Protein AF-A0A8D8TBV2-F1 (afdb_monomer)

Foldseek 3Di:
DDDDPDPDDDDDPDPDDPPDPDPDPVNVVVVVVVVVVVVVVCVVVVHDDPVVVVLLVLLQVVLVLLPDDCPDPVVVVVPDDDDDDDDPPDDPADSVNSNVVSCVVVVHDPVVSNPDND

Organism: NCBI:txid428564

Radius of gyration: 21.92 Å; Cα contacts (8 Å, |Δi|>4): 43; chains: 1; bounding box: 73×38×37 Å

Structure (mmCIF, N/CA/C/O backbone):
data_AF-A0A8D8TBV2-F1
#
_entry.id   AF-A0A8D8TBV2-F1
#
loop_
_atom_site.group_PDB
_atom_site.id
_atom_site.type_symbol
_atom_site.label_atom_id
_atom_site.label_alt_id
_atom_site.label_comp_id
_atom_site.label_asym_id
_atom_site.label_entity_id
_atom_site.label_seq_id
_atom_site.pdbx_PDB_ins_code
_atom_site.Cartn_x
_atom_site.Cartn_y
_atom_site.Cartn_z
_atom_site.occupancy
_atom_site.B_iso_or_equiv
_atom_site.auth_seq_id
_atom_site.auth_comp_id
_atom_site.auth_asym_id
_atom_site.auth_atom_id
_atom_site.pdbx_PDB_model_num
ATOM 1 N N . MET A 1 1 ? 58.711 9.480 11.919 1.00 33.53 1 MET A N 1
ATOM 2 C CA . MET A 1 1 ? 57.505 9.107 12.696 1.00 33.53 1 MET A CA 1
ATOM 3 C C . MET A 1 1 ? 56.301 9.336 11.791 1.00 33.53 1 MET A C 1
ATOM 5 O O . MET A 1 1 ? 56.132 10.452 11.333 1.00 33.53 1 MET A O 1
ATOM 9 N N . ARG A 1 2 ? 55.742 8.262 11.204 1.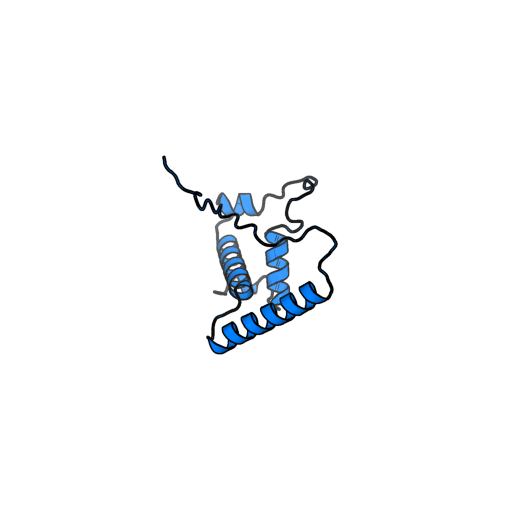00 34.66 2 ARG A N 1
ATOM 10 C CA . ARG A 1 2 ? 54.393 7.711 11.502 1.00 34.66 2 ARG A CA 1
ATOM 11 C C . ARG A 1 2 ? 53.330 8.825 11.548 1.00 34.66 2 ARG A C 1
ATOM 13 O O . ARG A 1 2 ? 53.455 9.728 12.350 1.00 34.66 2 ARG A O 1
ATOM 20 N N . SER A 1 3 ? 52.233 8.804 10.807 1.00 28.64 3 SER A N 1
ATOM 21 C CA . SER A 1 3 ? 51.491 7.661 10.292 1.00 28.64 3 SER A CA 1
ATOM 22 C C . SER A 1 3 ? 50.294 8.177 9.492 1.00 28.64 3 SER A C 1
ATOM 24 O O . SER A 1 3 ? 49.688 9.168 9.877 1.00 28.64 3 SER A O 1
ATOM 26 N N . SER A 1 4 ? 49.888 7.392 8.494 1.00 37.81 4 SER A N 1
ATOM 27 C CA . SER A 1 4 ? 48.485 7.104 8.169 1.00 37.81 4 SER A CA 1
ATOM 28 C C . SER A 1 4 ? 47.563 8.299 7.880 1.00 37.81 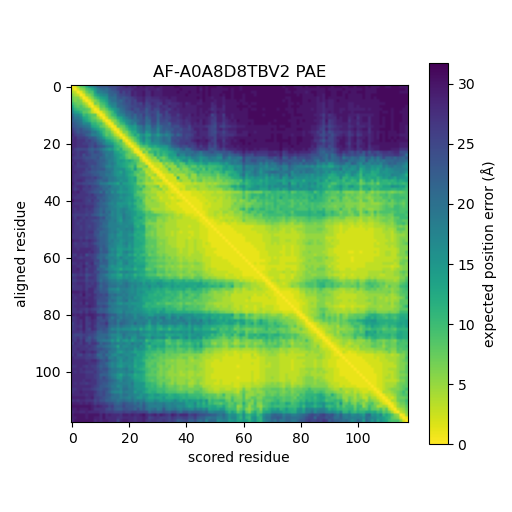4 SER A C 1
ATOM 30 O O . SER A 1 4 ? 46.837 8.776 8.754 1.00 37.81 4 SER A O 1
ATOM 32 N N . ASN A 1 5 ? 47.462 8.671 6.599 1.00 39.22 5 ASN A N 1
ATOM 33 C CA . ASN A 1 5 ? 46.213 9.244 6.101 1.00 39.22 5 ASN A CA 1
ATOM 34 C C . ASN A 1 5 ? 45.164 8.129 6.063 1.00 39.22 5 ASN A C 1
ATOM 36 O O . ASN A 1 5 ? 45.061 7.342 5.124 1.00 39.22 5 ASN A O 1
ATOM 40 N N . ARG A 1 6 ? 44.430 8.058 7.173 1.00 38.31 6 ARG A N 1
ATOM 41 C CA . ARG A 1 6 ? 43.269 7.212 7.417 1.00 38.31 6 ARG A CA 1
ATOM 42 C C . ARG A 1 6 ? 42.209 7.517 6.354 1.00 38.31 6 ARG A C 1
ATOM 44 O O . ARG A 1 6 ? 41.581 8.574 6.388 1.00 38.31 6 ARG A O 1
ATOM 51 N N . ILE A 1 7 ? 41.992 6.586 5.429 1.00 40.62 7 ILE A N 1
ATOM 52 C CA . ILE A 1 7 ? 40.768 6.545 4.627 1.00 40.62 7 ILE A CA 1
ATOM 53 C C . ILE A 1 7 ? 39.622 6.335 5.619 1.00 40.62 7 ILE A C 1
ATOM 55 O O . ILE A 1 7 ? 39.400 5.230 6.100 1.00 40.62 7 ILE A O 1
ATOM 59 N N . ASN A 1 8 ? 38.914 7.406 5.960 1.00 39.19 8 ASN A N 1
ATOM 60 C CA . ASN A 1 8 ? 37.627 7.322 6.633 1.00 39.19 8 ASN A CA 1
ATOM 61 C C . ASN A 1 8 ? 36.560 7.732 5.626 1.00 39.19 8 ASN A C 1
ATOM 63 O O . ASN A 1 8 ? 36.201 8.901 5.508 1.00 39.19 8 ASN A O 1
ATOM 67 N N . THR A 1 9 ? 36.044 6.754 4.890 1.00 49.31 9 THR A N 1
ATOM 68 C CA . THR A 1 9 ? 34.723 6.876 4.277 1.00 49.31 9 THR A CA 1
ATOM 69 C C . THR A 1 9 ? 33.664 6.767 5.371 1.00 49.31 9 THR A C 1
ATOM 71 O O . THR A 1 9 ? 33.669 5.770 6.095 1.00 49.31 9 THR A O 1
ATOM 74 N N . PRO A 1 10 ? 32.680 7.675 5.457 1.00 41.31 10 PRO A N 1
ATOM 75 C CA . PRO A 1 10 ? 31.428 7.357 6.104 1.00 41.31 10 PRO A CA 1
ATOM 76 C C . PRO A 1 10 ? 30.362 7.141 5.034 1.00 41.31 10 PRO A C 1
ATOM 78 O O . PRO A 1 10 ? 29.911 8.073 4.363 1.00 41.31 10 PRO A O 1
ATOM 81 N N . LEU A 1 11 ? 29.936 5.883 4.938 1.00 47.50 11 LEU A N 1
ATOM 82 C CA . LEU A 1 11 ? 28.613 5.475 4.485 1.00 47.50 11 LEU A CA 1
ATOM 83 C C . LEU A 1 11 ? 27.562 6.496 4.943 1.00 47.50 11 LEU A C 1
ATOM 85 O O . LEU A 1 11 ? 27.224 6.579 6.122 1.00 47.50 11 LEU A O 1
ATOM 89 N N . LYS A 1 12 ? 27.010 7.264 4.004 1.00 36.72 12 LYS A N 1
ATOM 90 C CA . LYS A 1 12 ? 25.724 7.938 4.189 1.00 36.72 12 LYS A CA 1
ATOM 91 C C . LYS A 1 12 ? 24.835 7.585 3.012 1.00 36.72 12 LYS A C 1
ATOM 93 O O . LYS A 1 12 ? 24.649 8.372 2.089 1.00 36.72 12 LYS A O 1
ATOM 98 N N . ASN A 1 13 ? 24.272 6.381 3.100 1.00 47.59 13 ASN A N 1
ATOM 99 C CA . ASN A 1 13 ? 23.042 5.995 2.425 1.00 47.59 13 ASN A CA 1
ATOM 100 C C . ASN A 1 13 ? 21.971 7.056 2.715 1.00 47.59 13 ASN A C 1
ATOM 102 O O . ASN A 1 13 ? 21.302 7.028 3.746 1.00 47.59 13 ASN A O 1
ATOM 106 N N . LYS A 1 14 ? 21.823 8.025 1.813 1.00 37.25 14 LYS A N 1
ATOM 107 C CA . LYS A 1 14 ? 20.674 8.923 1.768 1.00 37.25 14 LYS A CA 1
ATOM 108 C C . LYS A 1 14 ? 19.830 8.487 0.588 1.00 37.25 14 LYS A C 1
ATOM 110 O O . LYS A 1 14 ? 20.130 8.799 -0.557 1.00 37.25 14 LYS A O 1
ATOM 115 N N . ILE A 1 15 ? 18.775 7.743 0.899 1.00 39.47 15 ILE A N 1
ATOM 116 C CA . ILE A 1 15 ? 17.640 7.497 0.013 1.00 39.47 15 ILE A CA 1
ATOM 117 C C . ILE A 1 15 ? 17.315 8.809 -0.716 1.00 39.47 15 ILE A C 1
ATOM 119 O O . ILE A 1 15 ? 17.017 9.830 -0.093 1.00 39.47 15 ILE A O 1
ATOM 123 N N . ASN A 1 16 ? 17.454 8.781 -2.040 1.00 42.31 16 ASN A N 1
ATOM 124 C CA . ASN A 1 16 ? 17.396 9.940 -2.919 1.00 42.31 16 ASN A CA 1
ATOM 125 C C . ASN A 1 16 ? 16.061 10.683 -2.805 1.00 42.31 16 ASN A C 1
ATOM 127 O O . ASN A 1 16 ? 15.074 10.334 -3.450 1.00 42.31 16 ASN A O 1
ATOM 131 N N . ARG A 1 17 ? 16.058 11.785 -2.060 1.00 44.16 17 ARG A N 1
ATOM 132 C CA . ARG A 1 17 ? 15.085 12.865 -2.216 1.00 44.16 17 ARG A CA 1
ATOM 133 C C . ARG A 1 17 ? 15.893 14.139 -2.440 1.00 44.16 17 ARG A C 1
ATOM 135 O O . ARG A 1 17 ? 16.271 14.804 -1.482 1.00 44.16 17 ARG A O 1
ATOM 142 N N . CYS A 1 18 ? 16.231 14.455 -3.696 1.00 42.44 18 CYS A N 1
ATOM 143 C CA . CYS A 1 18 ? 16.868 15.736 -4.015 1.00 42.44 18 CYS A CA 1
ATOM 144 C C . CYS A 1 18 ? 15.819 16.855 -3.909 1.00 42.44 18 CYS A C 1
ATOM 146 O O . CYS A 1 18 ? 15.261 17.342 -4.888 1.00 42.44 18 CYS A O 1
ATOM 148 N N . GLY A 1 19 ? 15.508 17.237 -2.675 1.00 47.28 19 GLY A N 1
ATOM 149 C CA . GLY A 1 19 ? 14.915 18.527 -2.375 1.00 47.28 19 GLY A CA 1
ATOM 150 C C . GLY A 1 19 ? 16.007 19.586 -2.420 1.00 47.28 19 GLY A C 1
ATOM 151 O O . GLY A 1 19 ? 16.451 20.021 -1.368 1.00 47.28 19 GLY A O 1
ATOM 152 N N . ASN A 1 20 ? 16.498 19.937 -3.611 1.00 42.22 20 ASN A N 1
ATOM 153 C CA . ASN A 1 20 ? 17.053 21.268 -3.845 1.00 42.22 20 ASN A CA 1
ATOM 154 C C . ASN A 1 20 ? 17.204 21.562 -5.340 1.00 42.22 20 ASN A C 1
ATOM 156 O O . ASN A 1 20 ? 17.671 20.734 -6.123 1.00 42.22 20 ASN A O 1
ATOM 160 N N . ALA A 1 21 ? 16.763 22.754 -5.723 1.00 46.41 21 ALA A N 1
ATOM 161 C CA . ALA A 1 21 ? 16.697 23.248 -7.086 1.00 46.41 21 ALA A CA 1
ATOM 162 C C . ALA A 1 21 ? 18.099 23.500 -7.669 1.00 46.41 21 ALA A C 1
ATOM 164 O O . ALA A 1 21 ? 18.631 24.603 -7.570 1.00 46.41 21 ALA A O 1
ATOM 165 N N . ARG A 1 22 ? 18.701 22.455 -8.251 1.00 43.97 22 ARG A N 1
ATOM 166 C CA . ARG A 1 22 ? 19.642 22.500 -9.390 1.00 43.97 22 ARG A CA 1
ATOM 167 C C . ARG A 1 22 ? 20.095 21.078 -9.741 1.00 43.97 22 ARG A C 1
ATOM 169 O O . ARG A 1 22 ? 21.242 20.706 -9.549 1.00 43.97 22 ARG A O 1
ATOM 176 N N . CYS A 1 23 ? 19.188 20.260 -10.275 1.00 51.06 23 CYS A N 1
ATOM 177 C CA . CYS A 1 23 ? 19.657 19.260 -11.235 1.00 51.06 23 CYS A CA 1
ATOM 178 C C . CYS A 1 23 ? 19.946 20.026 -12.519 1.00 51.06 23 CYS A C 1
ATOM 180 O O . CYS A 1 23 ? 19.028 20.622 -13.091 1.00 51.06 23 CYS A O 1
ATOM 182 N N . THR A 1 24 ? 21.202 20.040 -12.952 1.00 55.81 24 THR A N 1
ATOM 183 C CA . THR A 1 24 ? 21.536 20.562 -14.275 1.00 55.81 24 THR A CA 1
ATOM 184 C C . THR A 1 24 ? 20.812 19.708 -15.326 1.00 55.81 24 THR A C 1
ATOM 186 O O . THR A 1 24 ? 20.442 18.557 -15.070 1.00 55.81 24 THR A O 1
ATOM 189 N N . LYS A 1 25 ? 20.541 20.251 -16.517 1.00 49.66 25 LYS A N 1
ATOM 190 C CA . LYS A 1 25 ? 19.902 19.489 -17.610 1.00 49.66 25 LYS A CA 1
ATOM 191 C C . LYS A 1 25 ? 20.638 18.159 -17.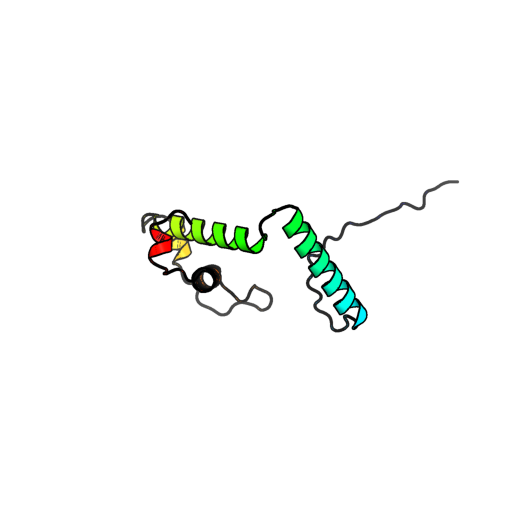869 1.00 49.66 25 LYS A C 1
ATOM 193 O O . LYS A 1 25 ? 19.987 17.131 -18.061 1.00 49.66 25 LYS A O 1
ATOM 198 N N . TYR A 1 26 ? 21.967 18.183 -17.741 1.00 46.47 26 TYR A N 1
ATOM 199 C CA . TYR A 1 26 ? 22.854 17.023 -17.805 1.00 46.47 26 TYR A CA 1
ATOM 200 C C . TYR A 1 26 ? 22.538 15.972 -16.733 1.00 46.47 26 TYR A C 1
ATOM 202 O O . TYR A 1 26 ? 22.373 14.808 -17.080 1.00 46.47 26 TYR A O 1
ATOM 210 N N . ASP A 1 27 ? 22.324 16.360 -15.472 1.00 58.91 27 ASP A N 1
ATOM 211 C CA . ASP A 1 27 ? 21.938 15.428 -14.396 1.00 58.91 27 ASP A CA 1
ATOM 212 C C . ASP A 1 27 ? 20.568 14.779 -14.634 1.00 58.91 27 ASP A C 1
ATOM 214 O O . ASP A 1 27 ? 20.323 13.630 -14.261 1.00 58.91 27 ASP A O 1
ATOM 218 N N . ARG A 1 28 ? 19.637 15.503 -15.268 1.00 56.91 28 ARG A N 1
ATOM 219 C CA . ARG A 1 28 ? 18.314 14.960 -15.605 1.00 56.91 28 ARG A CA 1
ATOM 220 C C . ARG A 1 28 ? 18.412 13.941 -16.742 1.00 56.91 28 ARG A C 1
ATOM 222 O O . ARG A 1 28 ? 17.720 12.926 -16.696 1.00 56.91 28 ARG A O 1
ATOM 229 N N . GLU A 1 29 ? 19.246 14.187 -17.747 1.00 63.94 29 GLU A N 1
ATOM 230 C CA . GLU A 1 29 ? 19.479 13.255 -18.855 1.00 63.94 29 GLU A CA 1
ATOM 231 C C . GLU A 1 29 ? 20.287 12.027 -18.431 1.00 63.94 29 GLU A C 1
ATOM 233 O O . GLU A 1 29 ? 19.895 10.912 -18.771 1.00 63.94 29 GLU A O 1
ATOM 238 N N . THR A 1 30 ? 21.349 12.189 -17.636 1.00 67.94 30 THR A N 1
ATOM 239 C CA . THR A 1 30 ? 22.123 11.063 -17.085 1.00 67.94 30 THR A CA 1
ATOM 240 C C . THR A 1 30 ? 21.259 10.200 -16.170 1.00 67.94 30 THR A C 1
ATOM 242 O O . THR A 1 30 ? 21.270 8.975 -16.293 1.00 67.94 30 THR A O 1
ATOM 245 N N . LYS A 1 31 ? 20.408 10.814 -15.336 1.00 67.00 31 LYS A N 1
ATOM 246 C CA . LYS A 1 31 ? 19.422 10.094 -14.519 1.00 67.00 31 LYS A CA 1
ATOM 247 C C . LYS A 1 31 ? 18.376 9.377 -15.372 1.00 67.00 31 LYS A C 1
ATOM 249 O O . LYS A 1 31 ? 18.102 8.211 -15.113 1.00 67.00 31 LYS A O 1
ATOM 254 N N . LYS A 1 32 ? 17.840 10.014 -16.421 1.00 69.94 32 LYS A N 1
ATOM 255 C CA . LYS A 1 32 ? 16.919 9.363 -17.376 1.00 69.94 32 LYS A CA 1
ATOM 256 C C . LYS A 1 32 ? 17.572 8.169 -18.076 1.00 69.94 32 LYS A C 1
ATOM 258 O O . LYS A 1 32 ? 16.949 7.117 -18.163 1.00 69.94 32 LYS A O 1
ATOM 263 N N . ARG A 1 33 ? 18.813 8.313 -18.557 1.00 63.72 33 ARG A N 1
ATOM 264 C CA . ARG A 1 33 ? 19.582 7.227 -19.191 1.00 63.72 33 ARG A CA 1
ATOM 265 C C . ARG A 1 33 ? 19.817 6.075 -18.215 1.00 63.72 33 ARG A C 1
ATOM 267 O O . ARG A 1 33 ? 19.578 4.929 -18.576 1.00 63.72 33 ARG A O 1
ATOM 274 N N . SER A 1 34 ? 20.211 6.380 -16.979 1.00 72.12 34 SER A N 1
ATOM 275 C CA . SER A 1 34 ? 20.416 5.381 -15.924 1.00 72.12 34 SER A CA 1
ATOM 276 C C . SER A 1 34 ? 19.120 4.638 -15.569 1.00 72.12 34 SER A C 1
ATOM 278 O O . SER A 1 34 ? 19.108 3.410 -15.550 1.00 72.12 34 SER A O 1
ATOM 280 N N . CYS A 1 35 ? 17.996 5.351 -15.404 1.00 77.62 35 CYS A N 1
ATOM 281 C CA . CYS A 1 35 ? 16.684 4.732 -15.185 1.00 77.62 35 CYS A CA 1
ATOM 282 C C . CYS A 1 35 ? 16.270 3.824 -16.352 1.00 77.62 35 CYS A C 1
ATOM 284 O O . CYS A 1 35 ? 15.854 2.696 -16.106 1.00 77.62 35 CYS A O 1
ATOM 286 N N . LYS A 1 36 ? 16.446 4.267 -17.607 1.00 79.31 36 LYS A N 1
ATOM 287 C CA . LYS A 1 36 ? 16.174 3.433 -18.791 1.00 79.31 36 LYS A CA 1
ATOM 288 C C . LYS A 1 36 ? 17.033 2.168 -18.811 1.00 79.31 36 LYS A C 1
ATOM 290 O O . LYS A 1 36 ? 16.513 1.090 -19.065 1.00 79.31 36 LYS A O 1
ATOM 295 N N . LYS A 1 37 ? 18.330 2.288 -18.507 1.00 83.50 37 LYS A N 1
ATOM 296 C CA . LYS A 1 37 ? 19.246 1.141 -18.445 1.00 83.50 37 LYS A CA 1
ATOM 297 C C . LYS A 1 3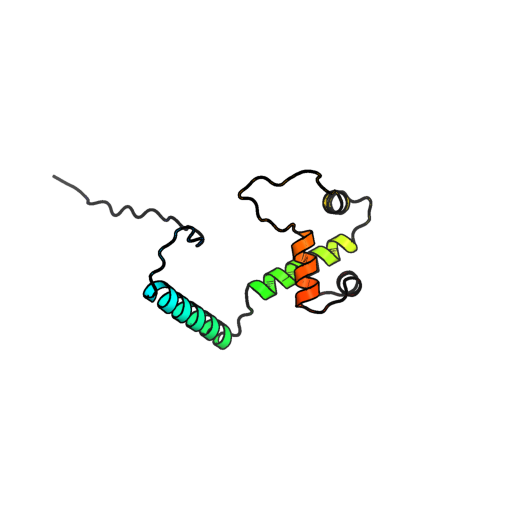7 ? 18.818 0.142 -17.369 1.00 83.50 37 LYS A C 1
ATOM 299 O O . LYS A 1 37 ? 18.793 -1.049 -17.639 1.00 83.50 37 LYS 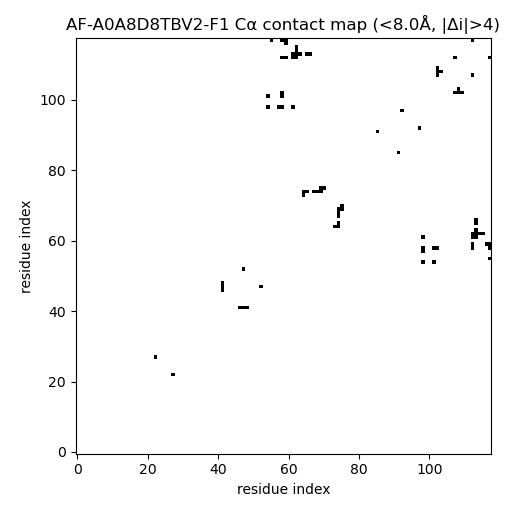A O 1
ATOM 304 N N . TYR A 1 38 ? 18.445 0.615 -16.179 1.00 82.44 38 TYR A N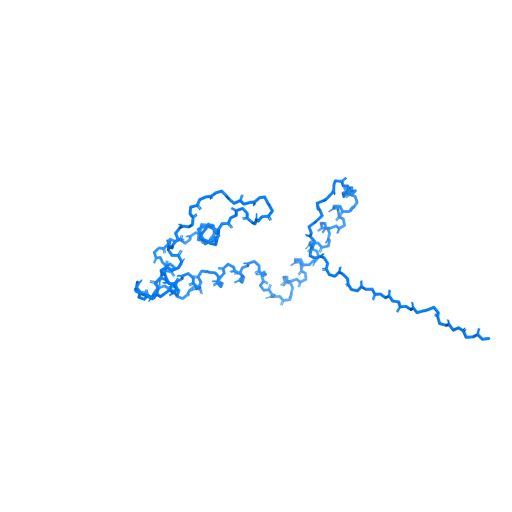 1
ATOM 305 C CA . TYR A 1 38 ? 17.956 -0.253 -15.106 1.00 82.44 38 TYR A CA 1
ATOM 306 C C . TYR A 1 38 ? 16.652 -0.967 -15.486 1.00 82.44 38 TYR A C 1
ATOM 308 O O . TYR A 1 38 ? 16.521 -2.167 -15.256 1.00 82.44 38 TYR A O 1
ATOM 316 N N . GLU A 1 39 ? 15.698 -0.250 -16.089 1.00 84.19 39 GLU A N 1
ATOM 317 C CA . GLU A 1 39 ? 14.449 -0.852 -16.565 1.00 84.19 39 GLU A CA 1
ATOM 318 C C . GLU A 1 39 ? 14.696 -1.945 -17.606 1.00 84.19 39 GLU A C 1
ATOM 320 O O . GLU A 1 39 ? 14.042 -2.986 -17.545 1.00 84.19 39 GLU A O 1
ATOM 325 N N . GLU A 1 40 ? 15.650 -1.727 -18.509 1.00 88.94 40 GLU A N 1
ATOM 326 C CA . GLU A 1 40 ? 16.025 -2.691 -19.538 1.00 88.94 40 GLU A CA 1
ATOM 327 C C . GLU A 1 40 ? 16.739 -3.911 -18.952 1.00 88.94 40 GLU A C 1
ATOM 329 O O . GLU A 1 40 ? 16.336 -5.043 -19.200 1.00 88.94 40 GLU A O 1
ATOM 334 N N . SER A 1 41 ? 17.729 -3.703 -18.080 1.00 89.50 41 SER A N 1
ATOM 335 C CA . SER A 1 41 ? 18.405 -4.797 -17.374 1.00 89.50 41 SER A CA 1
ATOM 336 C C . SER A 1 41 ? 17.427 -5.642 -16.556 1.00 89.50 41 SER A C 1
ATOM 338 O O . SER A 1 41 ? 17.521 -6.866 -16.562 1.00 89.50 41 SER A O 1
ATOM 340 N N . ARG A 1 42 ? 16.448 -5.009 -15.897 1.00 90.12 42 ARG A N 1
ATOM 341 C CA . ARG A 1 42 ? 15.381 -5.713 -15.175 1.00 90.12 42 ARG A CA 1
ATOM 342 C C . ARG A 1 42 ? 14.506 -6.542 -16.123 1.00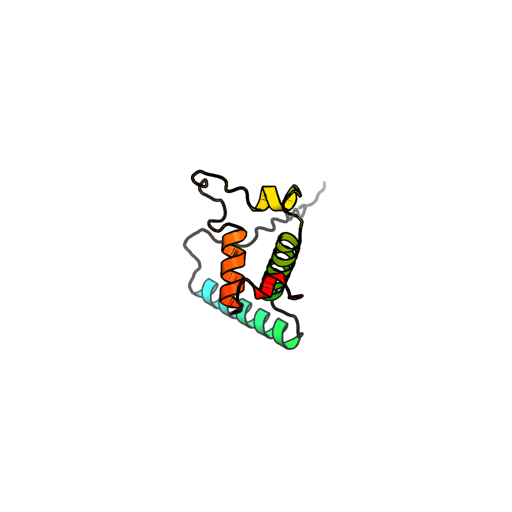 90.12 42 ARG A C 1
ATOM 344 O O . ARG A 1 42 ? 14.165 -7.668 -15.777 1.00 90.12 42 ARG A O 1
ATOM 351 N N . ARG A 1 43 ? 14.137 -5.996 -17.291 1.00 88.62 43 ARG A N 1
ATOM 352 C CA . ARG A 1 43 ? 13.354 -6.724 -18.307 1.00 88.62 43 ARG A CA 1
ATOM 353 C C . ARG A 1 43 ? 14.095 -7.958 -18.810 1.00 88.62 43 ARG A C 1
ATOM 355 O O . ARG A 1 43 ? 13.500 -9.026 -18.824 1.00 88.62 43 ARG A O 1
ATOM 362 N N . ILE A 1 44 ? 15.374 -7.815 -19.155 1.00 93.50 44 ILE A N 1
ATOM 363 C CA . ILE A 1 44 ? 16.217 -8.922 -19.632 1.00 93.50 44 ILE A CA 1
ATOM 364 C C . ILE A 1 44 ? 16.363 -10.001 -18.554 1.00 93.50 44 ILE A C 1
ATOM 366 O O . ILE A 1 44 ? 16.269 -11.185 -18.851 1.00 93.50 44 ILE A O 1
ATOM 370 N N . ALA A 1 45 ? 16.543 -9.599 -17.295 1.00 93.25 45 ALA A N 1
ATOM 371 C CA . ALA A 1 45 ? 16.640 -10.528 -16.172 1.00 93.25 45 ALA A CA 1
ATOM 372 C C . ALA A 1 45 ? 15.296 -11.179 -15.778 1.00 93.25 45 ALA A C 1
ATOM 374 O O . ALA A 1 45 ? 15.277 -12.004 -14.870 1.00 93.25 45 ALA A O 1
ATOM 375 N N . GLY A 1 46 ? 14.170 -10.789 -16.392 1.00 92.06 46 GLY A N 1
ATOM 376 C CA . GLY A 1 46 ? 12.843 -11.321 -16.060 1.00 92.06 46 GLY A CA 1
ATOM 377 C C . GLY A 1 46 ? 12.343 -10.957 -14.656 1.00 92.06 46 GLY A C 1
ATOM 378 O O . GLY A 1 46 ? 11.407 -11.572 -14.155 1.00 92.06 46 GLY A O 1
ATOM 379 N N . VAL A 1 47 ? 12.951 -9.966 -13.998 1.00 92.38 47 VAL A N 1
ATOM 380 C CA . VAL A 1 47 ? 12.609 -9.597 -12.616 1.00 92.38 47 VAL A CA 1
ATOM 381 C C . VAL A 1 47 ? 11.388 -8.677 -12.605 1.00 92.38 47 VAL A C 1
ATOM 383 O O . VAL A 1 47 ? 11.320 -7.703 -13.356 1.00 92.38 47 VAL A O 1
ATOM 386 N N . GLU A 1 48 ? 10.420 -8.928 -11.728 1.00 90.94 48 GLU A N 1
ATOM 387 C CA . GLU A 1 48 ? 9.244 -8.066 -11.558 1.00 90.94 48 GLU A CA 1
ATOM 388 C C . GLU A 1 48 ? 9.627 -6.647 -11.072 1.00 90.94 48 GLU A C 1
ATOM 390 O O . GLU A 1 48 ? 10.681 -6.431 -10.467 1.00 90.94 48 GLU A O 1
ATOM 395 N N . LYS A 1 49 ? 8.805 -5.621 -11.351 1.00 90.81 49 LYS A N 1
ATOM 396 C CA . LYS A 1 49 ? 9.049 -4.298 -10.759 1.00 90.81 49 LYS A CA 1
ATOM 397 C C . LYS A 1 49 ? 8.763 -4.368 -9.265 1.00 90.81 49 LYS A C 1
ATOM 399 O O . LYS A 1 49 ? 7.715 -4.835 -8.839 1.00 90.81 49 LYS A O 1
ATOM 404 N N . VAL A 1 50 ? 9.633 -3.752 -8.471 1.00 90.94 50 VAL A N 1
ATOM 405 C CA . VAL A 1 50 ? 9.432 -3.617 -7.017 1.00 90.94 50 VAL A CA 1
ATOM 406 C C . VAL A 1 50 ? 8.086 -2.963 -6.678 1.00 90.94 50 VAL A C 1
ATOM 408 O O . VAL A 1 50 ? 7.472 -3.304 -5.674 1.00 90.94 50 VAL A O 1
ATOM 411 N N . GLN A 1 51 ? 7.608 -2.042 -7.520 1.00 90.56 51 GLN A N 1
ATOM 412 C CA . GLN A 1 51 ? 6.291 -1.423 -7.348 1.00 90.56 51 GLN A CA 1
ATOM 413 C C . GLN A 1 51 ? 5.162 -2.457 -7.409 1.00 90.56 51 GLN A C 1
ATOM 415 O O . GLN A 1 51 ? 4.299 -2.444 -6.539 1.00 90.56 51 GLN A O 1
ATOM 420 N N . ASP A 1 52 ? 5.215 -3.384 -8.364 1.00 90.94 52 ASP A N 1
ATOM 421 C CA . ASP A 1 52 ? 4.174 -4.394 -8.559 1.00 90.94 52 ASP A CA 1
ATOM 422 C C . ASP A 1 52 ? 4.142 -5.381 -7.375 1.00 90.94 52 ASP A C 1
ATOM 424 O O . ASP A 1 52 ? 3.062 -5.728 -6.892 1.00 90.94 52 ASP A O 1
ATOM 428 N N . ILE A 1 53 ? 5.318 -5.731 -6.830 1.00 92.06 53 ILE A N 1
ATOM 429 C CA . ILE A 1 53 ? 5.459 -6.543 -5.607 1.00 92.06 53 ILE A CA 1
ATOM 430 C C . ILE A 1 53 ? 4.832 -5.828 -4.405 1.00 92.06 53 ILE A C 1
ATOM 432 O O . ILE A 1 53 ? 4.023 -6.411 -3.688 1.00 92.06 53 ILE A O 1
ATOM 436 N N . ILE A 1 54 ? 5.178 -4.554 -4.190 1.00 93.06 54 ILE A N 1
ATOM 437 C CA . ILE A 1 54 ? 4.652 -3.765 -3.066 1.00 93.06 54 ILE A CA 1
ATOM 438 C C . ILE A 1 54 ? 3.127 -3.642 -3.150 1.00 93.06 54 ILE A C 1
ATOM 440 O O . ILE A 1 54 ? 2.450 -3.750 -2.129 1.00 93.06 54 ILE A O 1
ATOM 444 N N . GLU A 1 55 ? 2.597 -3.399 -4.348 1.00 92.06 55 GLU A N 1
ATOM 445 C CA . GLU A 1 55 ? 1.157 -3.298 -4.600 1.00 92.06 55 GLU A CA 1
ATOM 446 C C . GLU A 1 55 ? 0.458 -4.631 -4.310 1.00 92.06 55 GLU A C 1
ATOM 448 O O . GLU A 1 55 ? -0.523 -4.652 -3.570 1.00 92.06 55 GLU A O 1
ATOM 453 N N . ARG A 1 56 ? 1.003 -5.756 -4.799 1.00 91.75 56 ARG A N 1
ATOM 454 C CA . ARG A 1 56 ? 0.460 -7.097 -4.521 1.00 91.75 56 ARG A CA 1
ATOM 455 C C . ARG A 1 56 ? 0.430 -7.383 -3.020 1.00 91.75 56 ARG A C 1
ATOM 457 O O . ARG A 1 56 ? -0.626 -7.691 -2.480 1.00 91.75 56 ARG A O 1
ATOM 464 N N . SER A 1 57 ? 1.555 -7.209 -2.324 1.00 92.19 57 SER A N 1
ATOM 465 C CA . SER A 1 57 ? 1.631 -7.470 -0.881 1.00 92.19 57 SER A CA 1
ATOM 466 C C . SER A 1 57 ? 0.684 -6.580 -0.071 1.00 92.19 57 SER A C 1
ATOM 468 O O . SER A 1 57 ? 0.135 -7.019 0.940 1.00 92.19 57 SER A O 1
ATOM 470 N N . ARG A 1 58 ? 0.458 -5.331 -0.503 1.00 92.62 58 ARG A N 1
ATOM 471 C CA . ARG A 1 58 ? -0.502 -4.431 0.150 1.00 92.62 58 ARG A CA 1
ATOM 472 C C . ARG A 1 58 ? -1.935 -4.941 0.011 1.00 92.62 58 ARG A C 1
ATOM 474 O O . ARG A 1 58 ? -2.663 -4.937 1.001 1.00 92.62 58 ARG A O 1
ATOM 481 N N . LEU A 1 59 ? -2.319 -5.384 -1.185 1.00 91.38 59 LEU A N 1
ATOM 482 C CA . LEU A 1 59 ? -3.650 -5.932 -1.455 1.00 91.38 59 LEU A CA 1
ATOM 483 C C . LEU A 1 59 ? -3.878 -7.262 -0.730 1.00 91.38 59 LEU A C 1
ATOM 485 O O . LEU A 1 59 ? -4.920 -7.426 -0.103 1.00 91.38 59 LEU A O 1
ATOM 489 N N . GLN A 1 60 ? -2.884 -8.154 -0.707 1.00 90.44 60 GLN A N 1
ATOM 490 C CA . GLN A 1 60 ? -2.933 -9.399 0.071 1.00 90.44 60 GLN A CA 1
ATOM 491 C C . GLN A 1 60 ? -3.182 -9.133 1.559 1.00 90.44 60 GLN A C 1
ATOM 493 O O . GLN A 1 60 ? -4.053 -9.748 2.175 1.00 90.44 60 GLN A O 1
ATOM 498 N N . TRP A 1 61 ? -2.448 -8.180 2.142 1.00 90.50 61 TRP A N 1
ATOM 499 C CA . TRP A 1 61 ? -2.624 -7.824 3.549 1.00 90.50 61 TRP A CA 1
ATOM 500 C C . TRP A 1 61 ? -3.987 -7.167 3.806 1.00 90.50 61 TRP A C 1
ATOM 502 O O . TRP A 1 61 ? -4.608 -7.434 4.830 1.00 90.50 61 TRP A O 1
ATOM 512 N N . TYR A 1 62 ? -4.495 -6.358 2.869 1.00 90.50 62 TYR A N 1
ATOM 513 C CA . TYR A 1 62 ? -5.849 -5.804 2.949 1.00 90.50 62 TYR A CA 1
ATOM 514 C C . TYR A 1 62 ? -6.928 -6.895 2.915 1.00 90.50 62 TYR A C 1
ATOM 516 O O . TYR A 1 62 ? -7.817 -6.888 3.766 1.00 90.50 62 TYR A O 1
ATOM 524 N N . GLY A 1 63 ? -6.818 -7.865 2.004 1.00 89.62 63 GLY A N 1
ATOM 525 C CA . GLY A 1 63 ? -7.701 -9.031 1.971 1.00 89.62 63 GLY A CA 1
ATOM 526 C C . GLY A 1 63 ? -7.646 -9.817 3.283 1.00 89.62 63 GLY A C 1
ATOM 527 O O . GLY A 1 63 ? -8.682 -10.139 3.858 1.00 89.62 63 GLY A O 1
ATOM 528 N N . HIS A 1 64 ? -6.445 -10.034 3.832 1.00 88.75 64 HIS A N 1
ATOM 529 C CA . HIS A 1 64 ? -6.285 -10.661 5.146 1.00 88.75 64 HIS A CA 1
ATOM 530 C C . HIS A 1 64 ? -6.981 -9.869 6.264 1.00 88.75 64 HIS A C 1
ATOM 532 O O . HIS A 1 64 ? -7.702 -10.468 7.058 1.00 88.75 64 HIS A O 1
ATOM 538 N N . MET A 1 65 ? -6.834 -8.538 6.305 1.00 89.31 65 MET A N 1
ATOM 539 C CA . MET A 1 65 ? -7.537 -7.693 7.281 1.00 89.31 65 MET A CA 1
ATOM 540 C C . MET A 1 65 ? -9.058 -7.802 7.155 1.00 89.31 65 MET A C 1
ATOM 542 O O . MET A 1 65 ? -9.741 -7.825 8.171 1.00 89.31 65 MET A O 1
ATOM 546 N N . ARG A 1 66 ? -9.593 -7.888 5.932 1.00 87.38 66 ARG A N 1
ATOM 547 C CA . ARG A 1 66 ? -11.038 -8.014 5.685 1.00 87.38 66 ARG A CA 1
ATOM 548 C C . ARG A 1 66 ? -11.609 -9.385 6.043 1.00 87.38 66 ARG A C 1
ATOM 550 O O . ARG A 1 66 ? -12.801 -9.474 6.299 1.00 87.38 66 ARG A O 1
ATOM 557 N N . ARG A 1 67 ? -10.770 -10.423 6.096 1.00 87.62 67 ARG A N 1
ATOM 558 C CA . ARG A 1 67 ? -11.142 -11.768 6.565 1.00 87.62 67 ARG A CA 1
ATOM 559 C C . ARG A 1 67 ? -11.009 -11.951 8.081 1.00 87.62 67 ARG A C 1
ATOM 561 O O . ARG A 1 67 ? -11.399 -12.996 8.595 1.00 87.62 67 ARG A O 1
ATOM 568 N N . LEU A 1 68 ? -10.427 -10.988 8.801 1.00 89.88 68 LEU A N 1
ATOM 569 C CA . LEU A 1 68 ? -10.377 -11.035 10.262 1.00 89.88 68 LEU A CA 1
ATOM 570 C C . LEU A 1 68 ? -11.754 -10.735 10.859 1.00 89.88 68 LEU A C 1
ATOM 572 O O . LEU A 1 68 ? -12.488 -9.896 10.349 1.00 89.88 68 LEU A O 1
ATOM 576 N N . ASP A 1 69 ? -12.051 -11.376 11.990 1.00 88.31 69 ASP A N 1
ATOM 577 C CA . ASP A 1 69 ? -13.224 -11.046 12.800 1.00 88.31 69 ASP A CA 1
ATOM 578 C C . ASP A 1 69 ? -13.165 -9.593 13.302 1.00 88.31 69 ASP A C 1
ATOM 580 O O . ASP A 1 69 ? -12.104 -9.097 13.707 1.00 88.31 69 ASP A O 1
ATOM 584 N N . GLU A 1 70 ? -14.316 -8.925 13.312 1.00 85.56 70 GLU A N 1
ATOM 585 C CA . GLU A 1 70 ? -14.448 -7.501 13.641 1.00 85.56 70 GLU A CA 1
ATOM 586 C C . GLU A 1 70 ? -13.986 -7.163 15.064 1.00 85.56 70 GLU A C 1
ATOM 588 O O . GLU A 1 70 ? -13.509 -6.053 15.320 1.00 85.56 70 GLU A O 1
ATOM 593 N N . ASN A 1 71 ? -14.029 -8.126 15.991 1.00 89.38 71 ASN A N 1
ATOM 594 C CA . ASN A 1 71 ? -13.621 -7.906 17.378 1.00 89.38 71 ASN A CA 1
ATOM 595 C C . ASN A 1 71 ? -12.099 -7.935 17.567 1.00 89.38 71 ASN A C 1
ATOM 597 O O . ASN A 1 71 ? -11.585 -7.559 18.629 1.00 89.38 71 ASN A O 1
ATOM 601 N N . ARG A 1 72 ? -11.339 -8.361 16.551 1.00 91.00 72 ARG A N 1
ATOM 602 C CA . ARG A 1 72 ? -9.880 -8.475 16.635 1.00 91.00 72 ARG A CA 1
ATOM 603 C C . ARG A 1 72 ? -9.235 -7.090 16.641 1.00 91.00 72 ARG A C 1
ATOM 605 O O . ARG A 1 72 ? -9.508 -6.236 15.800 1.00 91.00 72 ARG A O 1
ATOM 612 N N . ILE A 1 73 ? -8.290 -6.896 17.564 1.00 90.31 73 ILE A N 1
ATOM 613 C CA . ILE A 1 73 ? -7.558 -5.631 17.749 1.00 90.31 73 ILE A CA 1
ATOM 614 C C . ILE A 1 73 ? -6.970 -5.075 16.435 1.00 90.31 73 ILE A C 1
ATOM 616 O O . ILE A 1 73 ? -7.133 -3.877 16.209 1.00 90.31 73 ILE A O 1
ATOM 620 N N . PRO A 1 74 ? -6.335 -5.870 15.544 1.00 88.44 74 PRO A N 1
ATOM 621 C CA . PRO A 1 74 ? -5.760 -5.334 14.309 1.00 88.44 74 PRO A CA 1
ATOM 622 C C . PRO A 1 74 ? -6.788 -4.653 13.401 1.00 88.44 74 PRO A C 1
ATOM 624 O O . PRO A 1 74 ? -6.536 -3.547 12.930 1.00 88.44 74 PRO A O 1
ATOM 627 N N . LEU A 1 75 ? -7.957 -5.271 13.206 1.00 90.12 75 LEU A N 1
ATOM 628 C CA . LEU A 1 75 ? -9.017 -4.724 12.362 1.00 90.12 75 LEU A CA 1
ATOM 629 C C . LEU A 1 75 ? -9.652 -3.483 13.006 1.00 90.12 75 LEU A C 1
ATOM 631 O O . LEU A 1 75 ? -9.856 -2.473 12.335 1.00 90.12 75 LEU A O 1
ATOM 635 N N . ARG A 1 76 ? -9.856 -3.499 14.328 1.00 89.62 76 ARG A N 1
ATOM 636 C CA . ARG A 1 76 ? -10.320 -2.319 15.076 1.00 89.62 76 ARG A CA 1
ATOM 637 C C . ARG A 1 76 ? -9.362 -1.135 14.950 1.00 89.62 76 ARG A C 1
ATOM 639 O O . ARG A 1 76 ? -9.802 -0.018 14.708 1.00 89.62 76 ARG A O 1
ATOM 646 N N . MET A 1 77 ? -8.058 -1.378 15.083 1.00 87.88 77 MET A N 1
ATOM 647 C CA . MET A 1 77 ? -7.031 -0.344 14.914 1.00 87.88 77 MET A CA 1
ATOM 648 C C . MET A 1 77 ? -6.937 0.145 13.469 1.00 87.88 77 MET A C 1
ATOM 650 O O . MET A 1 77 ? -6.664 1.319 13.238 1.00 87.88 77 MET A O 1
ATOM 654 N N . PHE A 1 78 ? -7.163 -0.741 12.499 1.00 86.12 78 PHE A N 1
ATOM 655 C CA . PHE A 1 78 ? -7.192 -0.385 11.086 1.00 86.12 78 PHE A CA 1
ATOM 656 C C . PHE A 1 78 ? -8.381 0.526 10.738 1.00 86.12 78 PHE A C 1
ATOM 658 O O . PHE A 1 78 ? -8.201 1.508 10.020 1.00 86.12 78 PHE A O 1
ATOM 665 N N . ASN A 1 79 ? -9.563 0.234 11.286 1.00 87.12 79 ASN A N 1
ATOM 666 C CA . ASN A 1 79 ? -10.780 1.025 11.084 1.00 87.12 79 ASN A CA 1
ATOM 667 C C . ASN A 1 79 ? -10.806 2.323 11.906 1.00 87.12 79 ASN A C 1
ATOM 669 O O . ASN A 1 79 ? -11.623 3.201 11.638 1.00 87.12 79 ASN A O 1
ATOM 673 N N . LEU A 1 80 ? -9.929 2.460 12.904 1.00 86.44 80 LEU A N 1
ATOM 674 C CA . LEU A 1 80 ? -9.851 3.658 13.728 1.00 86.44 80 LEU A CA 1
ATOM 675 C C . LEU A 1 80 ? -9.361 4.848 12.894 1.00 86.44 80 LEU A C 1
ATOM 677 O O . LEU A 1 80 ? -8.177 4.972 12.560 1.00 86.44 80 LEU A O 1
ATOM 681 N N . GLU A 1 81 ? -10.267 5.772 12.591 1.00 78.50 81 GLU A N 1
ATOM 682 C CA . GLU A 1 81 ? -9.893 7.011 11.934 1.00 78.50 81 GLU A CA 1
ATOM 683 C C . GLU A 1 81 ? -9.305 8.001 12.944 1.00 78.50 81 GLU A C 1
ATOM 685 O O . GLU A 1 81 ? -9.965 8.483 13.857 1.00 78.50 81 GLU A O 1
ATOM 690 N N . THR A 1 82 ? -8.021 8.324 12.782 1.00 73.81 82 THR A N 1
ATOM 691 C CA . THR A 1 82 ? -7.404 9.397 13.566 1.00 73.81 82 THR A CA 1
ATOM 692 C C . THR A 1 82 ? -7.854 10.752 13.024 1.00 73.81 82 THR A C 1
ATOM 694 O O . THR A 1 82 ? -7.471 11.131 11.900 1.00 73.81 82 THR A O 1
ATOM 697 N N . GLU A 1 83 ? -8.599 11.487 13.836 1.00 77.12 83 GLU A N 1
ATOM 698 C CA . GLU A 1 83 ? -8.976 12.871 13.577 1.00 77.12 83 GLU A CA 1
ATOM 699 C C . GLU A 1 83 ? -7.763 13.815 13.684 1.00 77.12 83 GLU A C 1
ATOM 701 O O . GLU A 1 83 ? -6.797 13.563 14.411 1.00 77.12 83 GLU A O 1
ATOM 706 N N . GLY A 1 84 ? -7.785 14.909 12.916 1.00 81.44 84 GLY A N 1
ATOM 707 C CA . GLY A 1 84 ? -6.775 15.971 12.971 1.00 81.44 84 GLY A CA 1
ATOM 708 C C . GLY A 1 84 ? -5.869 16.111 11.740 1.00 81.44 84 GLY A C 1
ATOM 709 O O . GLY A 1 84 ? -5.807 15.278 10.832 1.00 81.44 84 GLY A O 1
ATOM 710 N N . ARG A 1 85 ? -5.138 17.233 11.694 1.00 78.12 85 ARG A N 1
ATOM 711 C CA . ARG A 1 85 ? -4.275 17.605 10.562 1.00 78.12 85 ARG A CA 1
ATOM 712 C C . ARG A 1 85 ? -2.881 16.996 10.706 1.00 78.12 85 ARG A C 1
ATOM 714 O O . ARG A 1 85 ? -2.186 17.211 11.697 1.00 78.12 85 ARG A O 1
ATOM 721 N N . ARG A 1 86 ? -2.407 16.298 9.668 1.00 77.31 86 ARG A N 1
ATOM 722 C CA . ARG A 1 86 ? -1.035 15.764 9.648 1.00 77.31 86 ARG A CA 1
ATOM 723 C C . ARG A 1 86 ? 0.005 16.882 9.650 1.00 77.31 86 ARG A C 1
ATOM 725 O O . ARG A 1 86 ? -0.082 17.838 8.878 1.00 77.31 86 ARG A O 1
ATOM 732 N N . ARG A 1 87 ? 1.036 16.715 10.483 1.00 81.06 87 ARG A N 1
ATOM 733 C CA . ARG A 1 87 ? 2.194 17.619 10.523 1.00 81.06 87 ARG A CA 1
ATOM 734 C C . ARG A 1 87 ? 2.930 17.610 9.179 1.00 81.06 87 ARG A C 1
ATOM 736 O O . ARG A 1 87 ? 2.977 16.595 8.478 1.00 81.06 87 ARG A O 1
ATOM 743 N N . ARG A 1 88 ? 3.544 18.746 8.840 1.00 84.19 88 ARG A N 1
ATOM 744 C CA . ARG A 1 88 ? 4.403 18.883 7.655 1.00 84.19 88 ARG A CA 1
ATOM 745 C C . ARG A 1 88 ? 5.536 17.844 7.713 1.00 84.19 88 ARG A C 1
ATOM 747 O O . ARG A 1 88 ? 6.117 17.624 8.768 1.00 84.19 88 ARG A O 1
ATOM 754 N N . GLY A 1 89 ? 5.821 17.195 6.583 1.00 85.06 89 GLY A N 1
ATOM 755 C CA . GLY A 1 89 ? 6.905 16.212 6.438 1.00 85.06 89 GLY A CA 1
ATOM 756 C C . GLY A 1 89 ? 6.476 14.740 6.441 1.00 85.06 89 GLY A C 1
ATOM 757 O O . GLY A 1 89 ? 7.167 13.923 5.830 1.00 85.06 89 GLY A O 1
ATOM 758 N N . ARG A 1 90 ? 5.327 14.380 7.035 1.00 82.25 90 ARG A N 1
ATOM 759 C CA . ARG A 1 90 ? 4.795 13.011 6.899 1.00 82.25 90 ARG A CA 1
ATOM 760 C C . ARG A 1 90 ? 4.274 12.753 5.476 1.00 82.25 90 ARG A C 1
ATOM 762 O O . ARG A 1 90 ? 3.845 13.701 4.809 1.00 82.25 90 ARG A O 1
ATOM 769 N N . PRO A 1 91 ? 4.291 11.488 5.008 1.00 83.50 91 PRO A N 1
ATOM 770 C CA . PRO A 1 91 ? 3.617 11.107 3.773 1.00 83.50 91 PRO A CA 1
ATOM 771 C C . PRO A 1 91 ? 2.179 11.631 3.759 1.00 83.50 91 PRO A C 1
ATOM 773 O O . PRO A 1 91 ? 1.464 11.532 4.757 1.00 83.50 91 PRO A O 1
ATOM 776 N N . ARG A 1 92 ? 1.784 12.234 2.633 1.00 81.12 92 ARG A N 1
ATOM 777 C CA . ARG A 1 92 ? 0.457 12.850 2.488 1.00 81.12 92 ARG A CA 1
ATOM 778 C C . ARG A 1 92 ? -0.665 11.811 2.465 1.00 81.12 92 ARG A C 1
ATOM 780 O O . ARG A 1 92 ? -1.762 12.117 2.909 1.00 81.12 92 ARG A O 1
ATOM 787 N N . LEU A 1 93 ? -0.371 10.619 1.950 1.00 85.25 93 LEU A N 1
ATOM 788 C CA . LEU A 1 93 ? -1.335 9.549 1.709 1.00 85.25 93 LEU A CA 1
ATOM 789 C C . LEU A 1 93 ? -1.321 8.554 2.874 1.00 85.25 93 LEU A C 1
ATOM 791 O O . LEU A 1 93 ? -0.245 8.170 3.345 1.00 85.25 93 LEU A O 1
ATOM 795 N N . ARG A 1 94 ? -2.511 8.165 3.340 1.00 85.50 94 ARG A N 1
ATOM 796 C CA . ARG A 1 94 ? -2.724 7.081 4.306 1.00 85.50 94 ARG A CA 1
ATOM 797 C C . ARG A 1 94 ? -2.461 5.732 3.644 1.00 85.50 94 ARG A C 1
ATOM 799 O O . ARG A 1 94 ? -2.451 5.608 2.422 1.00 85.50 94 ARG A O 1
ATOM 806 N N . TRP A 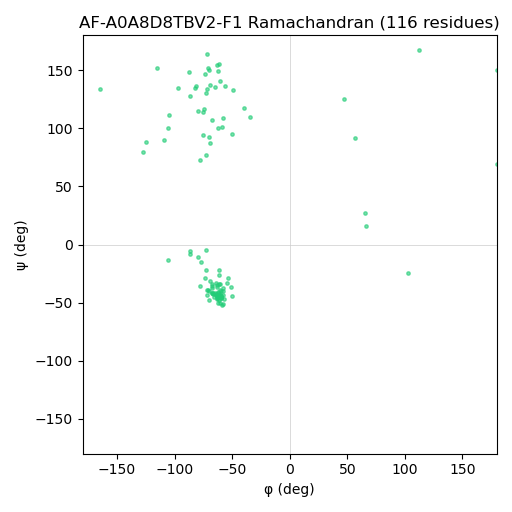1 95 ? -2.292 4.706 4.472 1.00 86.25 95 TRP A N 1
ATOM 807 C CA . TRP A 1 95 ? -2.211 3.331 3.986 1.00 86.25 95 TRP A CA 1
ATOM 808 C C . TRP A 1 95 ? -3.523 2.894 3.299 1.00 86.25 95 TRP A C 1
ATOM 810 O O . TRP A 1 95 ? -3.474 2.284 2.240 1.00 86.25 95 TRP A O 1
ATOM 820 N N . VAL A 1 96 ? -4.685 3.328 3.803 1.00 88.19 96 VAL A N 1
ATOM 821 C CA . VAL A 1 96 ? -5.991 3.125 3.142 1.00 88.19 96 VAL A CA 1
ATOM 822 C C . VAL A 1 96 ? -6.052 3.812 1.770 1.00 88.19 96 VAL A C 1
ATOM 824 O O . VAL A 1 96 ? -6.418 3.189 0.781 1.00 88.19 96 VAL A O 1
ATOM 827 N N . ASP A 1 97 ? -5.609 5.071 1.672 1.00 89.44 97 ASP A N 1
ATOM 828 C CA . ASP A 1 97 ? -5.567 5.802 0.392 1.00 89.44 97 ASP A CA 1
ATOM 829 C C . ASP A 1 97 ? -4.667 5.104 -0.638 1.00 89.44 97 ASP A C 1
ATOM 831 O O . ASP A 1 97 ? -4.912 5.156 -1.841 1.00 89.44 97 ASP A O 1
ATOM 835 N N . MET A 1 98 ? -3.589 4.479 -0.161 1.00 90.94 98 MET A N 1
ATOM 836 C CA . MET A 1 98 ? -2.677 3.675 -0.966 1.00 90.94 98 MET A CA 1
ATOM 837 C C . MET A 1 98 ? -3.353 2.407 -1.500 1.00 90.94 98 MET A C 1
ATOM 839 O O . MET A 1 98 ? -3.199 2.113 -2.678 1.00 90.94 98 MET A O 1
ATOM 843 N N . ILE A 1 99 ? -4.142 1.704 -0.683 1.00 91.56 99 ILE A N 1
ATOM 844 C CA . ILE A 1 99 ? -4.925 0.540 -1.130 1.00 91.56 99 ILE A CA 1
ATOM 845 C C . ILE A 1 99 ? -5.911 0.944 -2.223 1.00 91.56 99 ILE A C 1
ATOM 847 O O . ILE A 1 99 ? -5.921 0.328 -3.281 1.00 91.56 99 ILE A O 1
ATOM 851 N N . HIS A 1 100 ? -6.700 2.003 -2.011 1.00 89.94 100 HIS A N 1
ATOM 852 C CA . HIS A 1 100 ? -7.670 2.459 -3.013 1.00 89.94 100 HIS A CA 1
ATOM 853 C C . HIS A 1 100 ? -7.000 2.810 -4.345 1.00 89.94 100 HIS A C 1
ATOM 855 O O . HIS A 1 100 ? -7.528 2.495 -5.410 1.00 89.94 100 HIS A O 1
ATOM 861 N N . LYS A 1 101 ? -5.805 3.410 -4.294 1.00 92.12 101 LYS A N 1
ATOM 862 C CA . LYS A 1 101 ? -5.004 3.672 -5.494 1.00 92.12 101 LYS A CA 1
ATOM 863 C C . LYS A 1 101 ? -4.537 2.398 -6.181 1.00 92.12 101 LYS A C 1
ATOM 865 O O . LYS A 1 101 ? -4.574 2.353 -7.404 1.00 92.12 101 LYS A O 1
ATOM 870 N N . ASP A 1 102 ? -4.104 1.391 -5.432 1.00 92.38 102 ASP A N 1
ATOM 871 C CA . ASP A 1 102 ? -3.649 0.123 -6.008 1.00 92.38 102 ASP A CA 1
ATOM 872 C C . ASP A 1 102 ? -4.810 -0.646 -6.652 1.00 92.38 102 ASP A C 1
ATOM 874 O O . ASP A 1 102 ? -4.661 -1.147 -7.764 1.00 92.38 102 ASP A O 1
ATOM 878 N N . ILE A 1 103 ? -5.976 -0.675 -5.993 1.00 91.12 103 ILE A N 1
ATOM 879 C CA . ILE A 1 103 ? -7.218 -1.265 -6.518 1.00 91.12 103 ILE A CA 1
ATOM 880 C C . ILE A 1 103 ? -7.592 -0.589 -7.842 1.00 91.12 103 ILE A C 1
ATOM 882 O O . ILE A 1 103 ? -7.740 -1.261 -8.861 1.00 91.12 103 ILE A O 1
ATOM 886 N N . GLN A 1 104 ? -7.641 0.747 -7.854 1.00 91.69 104 GLN A N 1
ATOM 887 C CA . GLN A 1 104 ? -7.941 1.521 -9.058 1.00 91.69 104 GLN A CA 1
ATOM 888 C C . GLN A 1 104 ? -6.902 1.294 -10.163 1.00 91.69 104 GLN A C 1
ATOM 890 O O . GLN A 1 104 ? -7.258 1.133 -11.326 1.00 91.69 104 GLN A O 1
ATOM 895 N N . LYS A 1 105 ? -5.611 1.262 -9.811 1.00 91.19 105 LYS A N 1
ATOM 896 C CA . LYS A 1 105 ? -4.514 1.052 -10.764 1.00 91.19 105 LYS A CA 1
ATOM 897 C C . LYS A 1 105 ? -4.588 -0.326 -11.424 1.00 91.19 105 LYS A C 1
ATOM 899 O O . LYS A 1 105 ? -4.231 -0.446 -12.592 1.00 91.19 105 LYS A O 1
ATOM 904 N N . ARG A 1 106 ? -5.032 -1.347 -10.686 1.00 88.75 106 ARG A N 1
ATOM 905 C CA . ARG A 1 106 ? -5.220 -2.711 -11.201 1.00 88.75 106 ARG A CA 1
ATOM 906 C C . ARG A 1 106 ? -6.589 -2.942 -11.845 1.00 88.75 106 ARG A C 1
ATOM 908 O O . ARG A 1 106 ? -6.788 -4.005 -12.416 1.00 88.75 106 ARG A O 1
ATOM 915 N N . GLY A 1 107 ? -7.503 -1.970 -11.779 1.00 88.19 107 GLY A N 1
ATOM 916 C CA . GLY A 1 107 ? -8.862 -2.106 -12.307 1.00 88.19 107 GLY A CA 1
ATOM 917 C C . GLY A 1 107 ? -9.691 -3.161 -11.571 1.00 88.19 107 GLY A C 1
ATOM 918 O O . GLY A 1 107 ? -10.572 -3.765 -12.172 1.00 88.19 107 GLY A O 1
ATOM 919 N N . LEU A 1 108 ? -9.376 -3.415 -10.299 1.00 86.31 108 LEU A N 1
ATOM 920 C CA . LEU A 1 108 ? -10.083 -4.395 -9.477 1.00 86.31 108 LEU A CA 1
ATOM 921 C C . LEU A 1 108 ? -11.288 -3.744 -8.801 1.00 86.31 108 LEU A C 1
ATOM 923 O O . LEU A 1 108 ? -11.237 -2.569 -8.434 1.00 86.31 108 LEU A O 1
ATOM 927 N N . ASP A 1 109 ? -12.345 -4.521 -8.583 1.00 82.50 109 ASP A N 1
ATOM 928 C CA . ASP A 1 109 ? -13.413 -4.106 -7.681 1.00 82.50 109 ASP A CA 1
ATOM 929 C C . ASP A 1 109 ? -13.010 -4.397 -6.218 1.00 82.50 109 ASP A C 1
ATOM 931 O O . ASP A 1 109 ? -12.462 -5.472 -5.936 1.00 82.50 109 ASP A O 1
ATOM 935 N N . PRO A 1 110 ? -13.253 -3.476 -5.263 1.00 75.94 110 PRO A N 1
ATOM 936 C CA . PRO A 1 110 ? -12.941 -3.691 -3.854 1.00 75.94 110 PRO A CA 1
ATOM 937 C C . PRO A 1 110 ? -13.523 -4.973 -3.247 1.00 75.94 110 PRO A C 1
ATOM 939 O O . PRO A 1 110 ? -12.914 -5.500 -2.314 1.00 75.94 110 PRO A O 1
ATOM 942 N N . THR A 1 111 ? -14.659 -5.483 -3.737 1.00 73.50 111 THR A N 1
ATOM 943 C CA . THR A 1 111 ? -15.271 -6.715 -3.214 1.00 73.50 111 THR A CA 1
ATOM 944 C C . THR A 1 111 ? -14.504 -7.967 -3.630 1.00 73.50 111 THR A C 1
ATOM 946 O O . THR A 1 111 ? -14.488 -8.947 -2.889 1.00 73.50 111 THR A O 1
ATOM 949 N N . ILE A 1 112 ? -13.829 -7.940 -4.782 1.00 70.94 112 ILE A N 1
ATOM 950 C CA . ILE A 1 112 ? -13.060 -9.076 -5.313 1.00 70.94 112 ILE A CA 1
ATOM 951 C C . ILE A 1 112 ? -11.792 -9.300 -4.476 1.00 70.94 112 ILE A C 1
ATOM 953 O O . ILE A 1 112 ? -11.465 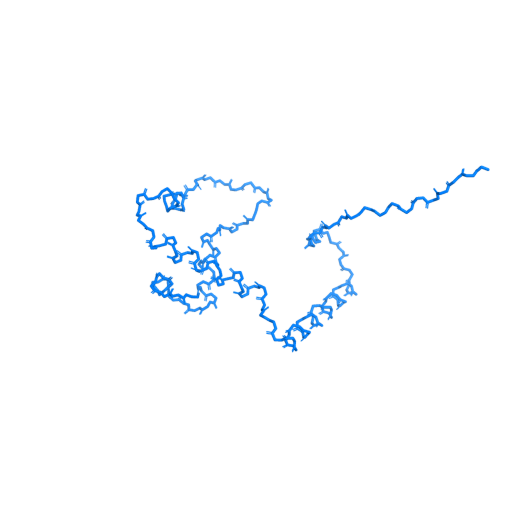-10.428 -4.118 1.00 70.94 112 ILE A O 1
ATOM 957 N N . VAL A 1 113 ? -11.135 -8.217 -4.044 1.00 71.50 113 VAL A N 1
ATOM 958 C CA . VAL A 1 113 ? -9.894 -8.258 -3.238 1.00 71.50 113 VAL A CA 1
ATOM 959 C C . VAL A 1 113 ? -10.079 -8.963 -1.883 1.00 71.50 113 VAL A C 1
ATOM 961 O O . VAL A 1 113 ? -9.118 -9.419 -1.265 1.00 71.50 113 VAL A O 1
ATOM 964 N N . ILE A 1 114 ? -11.317 -9.047 -1.395 1.00 69.12 114 ILE A N 1
ATOM 965 C CA . ILE A 1 114 ? -11.658 -9.680 -0.116 1.00 69.12 114 ILE A CA 1
ATOM 966 C C . ILE A 1 114 ? -11.675 -11.211 -0.249 1.00 69.12 114 ILE A C 1
ATOM 968 O O . ILE A 1 114 ? -11.255 -11.916 0.676 1.00 69.12 114 ILE A O 1
ATOM 972 N N . ASN A 1 115 ? -12.116 -11.703 -1.409 1.00 57.59 115 ASN A N 1
ATOM 973 C CA . ASN A 1 115 ? -12.517 -13.092 -1.625 1.00 57.59 115 ASN A CA 1
ATOM 974 C C . ASN A 1 115 ? -11.502 -13.918 -2.434 1.00 57.59 115 ASN A C 1
ATOM 976 O O . ASN A 1 115 ? -11.596 -15.141 -2.421 1.00 57.59 115 ASN A O 1
ATOM 980 N N . GLU A 1 116 ? -10.520 -13.288 -3.084 1.00 54.06 116 GLU A N 1
ATOM 981 C CA . GLU A 1 116 ? -9.489 -13.974 -3.877 1.00 54.06 116 GLU A CA 1
ATOM 982 C C . GLU A 1 116 ? -8.071 -13.800 -3.303 1.00 54.06 116 GLU A C 1
ATOM 984 O O . GLU A 1 116 ? -7.739 -12.801 -2.652 1.00 54.06 116 GLU A O 1
ATOM 989 N N . GLU A 1 117 ? -7.210 -14.790 -3.553 1.00 51.44 117 GLU A N 1
ATOM 990 C CA . GLU A 1 117 ? -5.763 -14.690 -3.347 1.00 51.44 117 GLU A CA 1
ATOM 991 C C . GLU A 1 117 ? -5.147 -13.847 -4.480 1.00 51.44 117 GLU A C 1
ATOM 993 O O . GLU A 1 117 ? -4.861 -14.351 -5.562 1.00 51.44 117 GLU A O 1
ATOM 998 N N . VAL A 1 118 ? -4.993 -12.538 -4.245 1.00 54.31 118 VAL A N 1
ATOM 999 C CA . VAL A 1 118 ? -4.286 -11.593 -5.144 1.00 54.31 118 VAL A CA 1
ATOM 1000 C C . VAL A 1 118 ? -2.779 -11.842 -5.174 1.00 54.31 118 VAL A C 1
ATOM 1002 O O . VAL A 1 118 ? -2.216 -12.124 -4.093 1.00 54.31 118 VAL A O 1
#

Mean predicted aligned error: 13.64 Å

Sequence (118 aa):
MRSSNRINTPLKNKINRCGNARCTKYDRETKKRSCKKYEESRRIAGVEKVQDIIERSRLQWYGHMRRLDENRIPLRMFNLETEGRRRRGRPRLRWVDMIHKDIQKRGLDPTIVINEEV

Secondary structure (DSSP, 8-state):
-------------------SS---HHHHHHHHHHHHHHHHHHHHTTPPPHHHHHHHHHHHHHHHHHHS-TTSHHHHHHH----SPPPTTS-SS-HHHHHHHHHHHHT--TTHHHHS--

pLDDT: mean 74.37, std 19.49, range [28.64, 93.5]

Solvent-accessible surface area (backbone atoms only — not comparable to full-atom values): 7646 Å² total; per-residue (Å²): 133,87,79,78,91,73,86,76,82,76,92,72,91,66,84,88,72,85,86,62,100,71,73,50,74,65,55,53,50,54,48,50,51,51,52,52,50,51,55,47,54,32,57,76,69,70,53,79,57,69,65,59,53,52,47,41,55,51,48,39,51,49,18,53,50,68,69,48,61,75,87,40,66,70,44,45,60,68,71,54,79,80,83,79,84,82,65,89,88,60,78,90,68,51,72,66,58,49,49,55,48,46,35,58,74,69,71,51,59,78,73,53,46,53,77,50,94,102